Protein AF-A0A095YX38-F1 (afdb_monomer_lite)

Foldseek 3Di:
DDDQALVSLVVVCVVCVPDDDDDDQDPDPDPSSLVRQLRNVQSDDDPAAEFEEELQDDPVVLLCSQPVDRYPDHHQEYAYEPLLVHLCSCSNVVNVHHHQHYNRHGPDPVVVVVSVVSSVVVVVVVVVVD

Sequence (130 aa):
PRARSAEEFAQIREENPDAVVILSVVNSSVESHQRNAARIISSTEFAAVWVVVDARSDMGNVTRAVNDLPGEVEASMIALTHVWEAAKPGQVLECGIPVGLIDGAPASTALWSLVADDAYIRMVSTNKEQ

Radius of gyration: 17.77 Å; chains: 1; bounding box: 51×23×46 Å

Secondary structure (DSSP, 8-state):
----SHHHHHHHHHT-TTS---------S-HHHHHHHHHHHHT---S--EEEEETTS-HHHHHHHHH--SSS----EEEEESTTT-S-GGGGGGG-SPEEEETTEE--HHHHHHHHHHHHHHHHHHTT--

Structure (mmCIF, N/CA/C/O backbone):
data_AF-A0A095YX38-F1
#
_entry.id   AF-A0A095YX38-F1
#
loop_
_atom_site.group_PDB
_atom_site.id
_atom_site.type_symbol
_atom_site.label_atom_id
_atom_site.label_alt_id
_atom_site.label_comp_id
_atom_site.label_asym_id
_atom_site.label_entity_id
_atom_site.label_seq_id
_atom_site.pdbx_PDB_ins_code
_atom_site.Cartn_x
_atom_site.Cartn_y
_atom_site.Cartn_z
_atom_site.occupancy
_atom_site.B_iso_or_equiv
_atom_site.auth_seq_id
_atom_site.auth_comp_id
_atom_site.auth_asym_id
_atom_site.auth_atom_id
_atom_site.pdbx_PDB_model_num
ATOM 1 N N . PRO A 1 1 ? -11.406 11.803 11.777 1.00 81.44 1 PRO A N 1
ATOM 2 C CA . PRO A 1 1 ? -11.070 12.128 13.191 1.00 81.44 1 PRO A CA 1
ATOM 3 C C . PRO A 1 1 ? -9.714 11.500 13.548 1.00 81.44 1 PRO A C 1
ATOM 5 O O . PRO A 1 1 ? -9.318 10.554 12.875 1.00 81.44 1 PRO A O 1
ATOM 8 N N . ARG A 1 2 ? -8.992 12.008 14.558 1.00 85.00 2 ARG A N 1
ATOM 9 C CA . ARG A 1 2 ? -7.773 11.349 15.064 1.00 85.00 2 ARG A CA 1
ATOM 10 C C . ARG A 1 2 ? -8.166 10.380 16.178 1.00 85.00 2 ARG A C 1
ATOM 12 O O . ARG A 1 2 ? -8.726 10.843 17.163 1.00 85.00 2 ARG A O 1
ATOM 19 N N . ALA A 1 3 ? -7.821 9.102 16.038 1.00 86.44 3 ALA A N 1
ATOM 20 C CA . ALA A 1 3 ? -7.916 8.130 17.125 1.00 86.44 3 ALA A CA 1
ATOM 21 C C . ALA A 1 3 ? -6.662 8.207 18.011 1.00 86.44 3 ALA A C 1
ATOM 23 O O . ALA A 1 3 ? -5.533 8.223 17.509 1.00 86.44 3 ALA A O 1
ATOM 24 N N . ARG A 1 4 ? -6.851 8.306 19.327 1.00 87.00 4 ARG A N 1
ATOM 25 C CA . ARG A 1 4 ? -5.776 8.367 20.333 1.00 87.00 4 ARG A CA 1
ATOM 26 C C . ARG A 1 4 ? -5.650 7.081 21.143 1.00 87.00 4 ARG A C 1
ATOM 28 O O . ARG A 1 4 ? -4.610 6.884 21.771 1.00 87.00 4 ARG A O 1
ATOM 35 N N . SER A 1 5 ? -6.670 6.229 21.118 1.00 89.00 5 SER A N 1
ATOM 36 C CA . SER A 1 5 ? -6.686 4.925 21.775 1.00 89.00 5 SER A CA 1
ATOM 37 C C . SER A 1 5 ? -7.436 3.887 20.939 1.00 89.00 5 SER A C 1
ATOM 39 O O . SE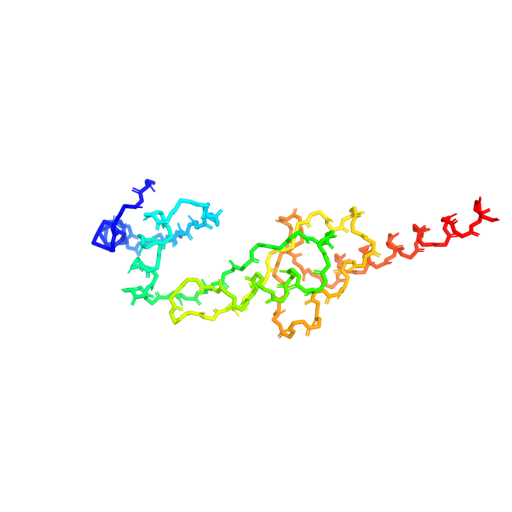R A 1 5 ? -8.064 4.219 19.929 1.00 89.00 5 SER A O 1
ATOM 41 N N . ALA A 1 6 ? -7.335 2.625 21.359 1.00 88.88 6 ALA A N 1
ATOM 42 C CA . ALA A 1 6 ? -8.056 1.511 20.757 1.00 88.88 6 ALA A CA 1
ATOM 43 C C . ALA A 1 6 ? -9.574 1.698 20.881 1.00 88.88 6 ALA A C 1
ATOM 45 O O . ALA A 1 6 ? -10.306 1.488 19.920 1.00 88.88 6 ALA A O 1
ATOM 46 N N . GLU A 1 7 ? -10.029 2.171 22.042 1.00 92.31 7 GLU A N 1
ATOM 47 C CA . GLU A 1 7 ? -11.437 2.430 22.336 1.00 92.31 7 GLU A CA 1
ATOM 48 C C . GLU A 1 7 ? -11.990 3.553 21.454 1.00 92.31 7 GLU A C 1
ATOM 50 O O . GLU A 1 7 ? -13.059 3.395 20.874 1.00 92.31 7 GLU A O 1
ATOM 55 N N . GLU A 1 8 ? -11.243 4.654 21.276 1.00 93.12 8 GLU A N 1
ATOM 56 C CA . GLU A 1 8 ? -11.652 5.724 20.355 1.00 93.12 8 GLU A CA 1
ATOM 57 C C . GLU A 1 8 ? -11.743 5.212 18.907 1.00 93.12 8 GLU A C 1
ATOM 59 O O . GLU A 1 8 ? -12.650 5.594 18.170 1.00 93.12 8 GLU A O 1
ATOM 64 N N . PHE A 1 9 ? -10.818 4.344 18.477 1.00 92.94 9 PHE A N 1
ATOM 65 C CA . PHE A 1 9 ? -10.871 3.764 17.135 1.00 92.94 9 PHE A CA 1
ATOM 66 C C . PHE A 1 9 ? -12.062 2.810 16.959 1.00 92.94 9 PHE A C 1
ATOM 68 O O . PHE A 1 9 ? -12.747 2.874 15.937 1.00 92.94 9 PHE A O 1
ATOM 75 N N . ALA A 1 10 ? -12.343 1.969 17.957 1.00 91.62 10 ALA A N 1
ATOM 76 C CA . ALA A 1 10 ? -13.505 1.086 17.967 1.00 91.62 10 ALA A CA 1
ATOM 77 C C . ALA A 1 10 ? -14.815 1.886 17.914 1.00 91.62 10 ALA A C 1
ATOM 79 O O . ALA A 1 10 ? -15.657 1.611 17.063 1.00 91.62 10 ALA A O 1
ATOM 80 N N . GLN A 1 11 ? -14.931 2.945 18.721 1.00 93.75 11 GLN A N 1
ATOM 81 C CA . GLN A 1 11 ? -16.088 3.837 18.711 1.00 93.75 11 GLN A CA 1
ATOM 82 C C . GLN A 1 11 ? -16.298 4.486 17.334 1.00 93.75 11 GLN A C 1
ATOM 84 O O . GLN A 1 11 ? -17.413 4.492 16.824 1.00 93.75 11 GLN A O 1
ATOM 89 N N . ILE A 1 12 ? -15.231 4.972 16.683 1.00 93.88 12 ILE A N 1
ATOM 90 C CA . ILE A 1 12 ? -15.328 5.534 15.323 1.00 93.88 12 ILE A CA 1
ATOM 91 C C . ILE A 1 12 ? -15.895 4.502 14.338 1.00 93.88 12 ILE A C 1
ATOM 93 O O . ILE A 1 12 ? -16.679 4.865 13.463 1.00 93.88 12 ILE A O 1
ATOM 97 N N . ARG A 1 13 ? -15.514 3.226 14.454 1.00 92.62 13 ARG A N 1
ATOM 98 C CA . ARG A 1 13 ? -16.055 2.161 13.596 1.00 92.62 13 ARG A CA 1
ATOM 99 C C . ARG A 1 13 ? -17.526 1.877 13.890 1.00 92.62 13 ARG A C 1
ATOM 101 O O . ARG A 1 13 ? -18.300 1.742 12.951 1.00 92.62 13 ARG A O 1
ATOM 108 N N . GLU A 1 14 ? -17.909 1.818 15.162 1.00 93.38 14 GLU A N 1
ATOM 109 C CA . GLU A 1 14 ? -19.300 1.592 15.583 1.00 93.38 14 GLU A CA 1
ATOM 110 C C . GLU A 1 14 ? -20.235 2.728 15.148 1.00 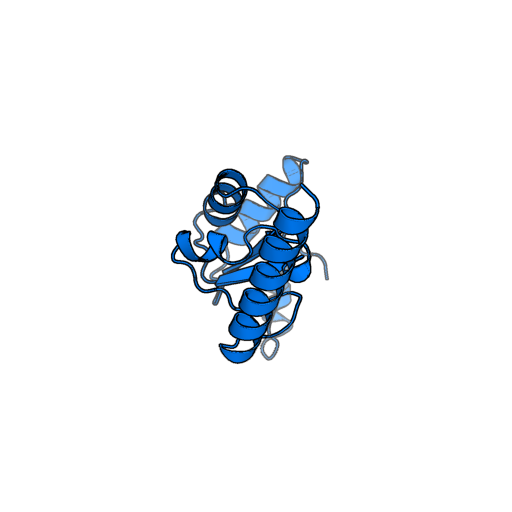93.38 14 GLU A C 1
ATOM 112 O O . GLU A 1 14 ? -21.355 2.475 14.711 1.00 93.38 14 GLU A O 1
ATOM 117 N N . GLU A 1 15 ? -19.765 3.976 15.203 1.00 95.38 15 GLU A N 1
ATOM 118 C CA . GLU A 1 15 ? -20.513 5.156 14.752 1.00 95.38 15 GLU A CA 1
ATOM 119 C C . GLU A 1 15 ? -20.669 5.225 13.223 1.00 95.38 15 GLU A C 1
ATOM 121 O O . GLU A 1 15 ? -21.489 5.995 12.724 1.00 95.38 15 GLU A O 1
ATOM 126 N N . ASN A 1 16 ? -19.894 4.438 12.467 1.00 93.50 16 ASN A N 1
ATOM 127 C CA . ASN A 1 16 ? -19.871 4.463 11.004 1.00 93.50 16 ASN A CA 1
ATOM 128 C C . ASN A 1 16 ? -19.985 3.041 10.409 1.00 93.50 16 ASN A C 1
ATOM 130 O O . ASN A 1 16 ? -19.072 2.606 9.701 1.00 93.50 16 ASN A O 1
ATOM 134 N N . PRO A 1 17 ? -21.093 2.313 10.654 1.00 92.75 17 PRO A N 1
ATOM 135 C CA . PRO A 1 17 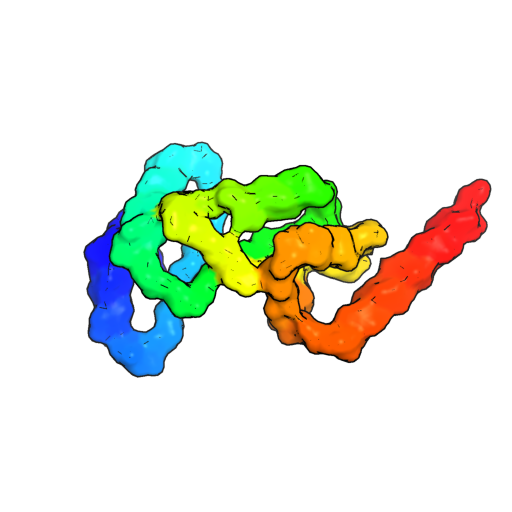? -21.206 0.891 10.310 1.00 92.75 17 PRO A CA 1
ATOM 136 C C . PRO A 1 17 ? -21.162 0.610 8.800 1.00 92.75 17 PRO A C 1
ATOM 138 O O . PRO A 1 17 ? -20.714 -0.458 8.392 1.00 92.75 17 PRO A O 1
ATOM 141 N N . ASP A 1 18 ? -21.577 1.574 7.973 1.00 94.69 18 ASP A N 1
ATOM 142 C CA . ASP A 1 18 ? -21.621 1.442 6.510 1.00 94.69 18 ASP A CA 1
ATOM 143 C C . ASP A 1 18 ? -20.390 2.048 5.804 1.00 94.69 18 ASP A C 1
ATOM 145 O O . ASP A 1 18 ? -20.341 2.110 4.573 1.00 94.69 18 ASP A O 1
ATOM 149 N N . ALA A 1 19 ? -19.392 2.534 6.555 1.00 92.50 19 ALA A N 1
ATOM 150 C CA . ALA A 1 19 ? -18.219 3.204 5.999 1.00 92.50 19 ALA A CA 1
ATOM 151 C C . ALA A 1 19 ? -16.950 2.346 6.080 1.00 92.50 19 ALA A C 1
ATOM 153 O O . ALA A 1 19 ? -16.700 1.631 7.050 1.00 92.50 19 ALA A O 1
ATOM 154 N N . VAL A 1 20 ? -16.069 2.505 5.089 1.00 90.19 20 VAL A N 1
ATOM 155 C CA . VAL A 1 20 ? -14.688 2.023 5.192 1.00 90.19 20 VAL A CA 1
ATOM 156 C C . VAL A 1 20 ? -13.905 2.982 6.084 1.00 90.19 20 VAL A C 1
ATOM 158 O O . VAL A 1 20 ? -13.670 4.136 5.721 1.00 90.19 20 VAL A O 1
ATOM 161 N N . VAL A 1 21 ? -13.477 2.499 7.248 1.00 91.75 21 VAL A N 1
ATOM 162 C CA . VAL A 1 21 ? -12.639 3.266 8.175 1.00 91.75 21 VAL A CA 1
ATOM 163 C C . VAL A 1 21 ? -11.170 2.951 7.912 1.00 91.75 21 VAL A C 1
ATOM 165 O O . VAL A 1 21 ? -10.733 1.811 8.048 1.00 91.75 21 VAL A O 1
ATOM 168 N N . ILE A 1 22 ? -10.400 3.979 7.556 1.00 91.75 22 ILE A N 1
ATOM 169 C CA . ILE A 1 22 ? -8.962 3.872 7.296 1.00 91.75 22 ILE A CA 1
ATOM 170 C C . ILE A 1 22 ? -8.197 4.403 8.510 1.00 91.75 22 ILE A C 1
ATOM 172 O O . ILE A 1 22 ? -8.380 5.554 8.912 1.00 91.75 22 ILE A O 1
ATOM 176 N N . LEU A 1 23 ? -7.312 3.576 9.070 1.00 92.12 23 LEU A N 1
ATOM 177 C CA . LEU A 1 23 ? -6.340 4.001 10.074 1.00 92.12 23 LEU A CA 1
ATOM 178 C C . LEU A 1 23 ? -5.002 4.303 9.395 1.00 92.12 23 LEU A C 1
ATOM 180 O O . LEU A 1 23 ? -4.248 3.395 9.056 1.00 92.12 23 LEU A O 1
ATOM 184 N N . SER A 1 24 ? -4.687 5.585 9.232 1.00 91.25 24 SER A N 1
ATOM 185 C CA . SER A 1 24 ? -3.374 6.008 8.742 1.00 91.25 24 SER A CA 1
ATOM 186 C C . SER A 1 24 ? -2.402 6.171 9.907 1.00 91.25 24 SER A C 1
ATOM 188 O O . SER A 1 24 ? -2.601 7.024 10.776 1.00 91.25 24 SER A O 1
ATOM 190 N N . VAL A 1 25 ? -1.324 5.387 9.904 1.00 88.44 25 VAL A N 1
ATOM 191 C CA . VAL A 1 25 ? -0.241 5.481 10.888 1.00 88.44 25 VAL A CA 1
ATOM 192 C C . VAL A 1 25 ? 1.013 5.995 10.198 1.00 88.44 25 VAL A C 1
ATOM 194 O O . VAL A 1 25 ? 1.460 5.442 9.200 1.00 88.44 25 VAL A O 1
ATOM 197 N N . VAL A 1 26 ? 1.583 7.069 10.738 1.00 84.00 26 VAL A N 1
ATOM 198 C CA . VAL A 1 26 ? 2.865 7.608 10.278 1.00 84.00 26 VAL A CA 1
ATOM 199 C C . VAL A 1 26 ? 3.946 7.118 11.225 1.00 84.00 26 VAL A C 1
ATOM 201 O O . VAL A 1 26 ? 3.795 7.244 12.443 1.00 84.00 26 VAL A O 1
ATOM 204 N N . ASN A 1 27 ? 5.040 6.595 10.671 1.00 79.38 27 ASN A N 1
ATOM 205 C CA . ASN A 1 27 ? 6.209 6.242 11.462 1.00 79.38 27 ASN A CA 1
ATOM 206 C C . ASN A 1 27 ? 6.741 7.500 12.166 1.00 79.38 27 ASN A C 1
ATOM 208 O O . ASN A 1 27 ? 7.278 8.413 11.538 1.00 79.38 27 ASN A O 1
ATOM 212 N N . SER A 1 28 ? 6.519 7.578 13.475 1.00 84.44 28 SER A N 1
ATOM 213 C CA . SER A 1 28 ? 6.897 8.720 14.295 1.00 84.44 28 SER A CA 1
ATOM 214 C C . SER A 1 28 ? 8.151 8.385 15.084 1.00 84.44 28 SER A C 1
ATOM 216 O O . SER A 1 28 ? 8.249 7.306 15.656 1.00 84.44 28 SER A O 1
ATOM 218 N N . SER A 1 29 ? 9.076 9.337 15.197 1.00 85.81 29 SER A N 1
ATOM 219 C CA . SER A 1 29 ? 10.236 9.233 16.092 1.00 85.81 29 SER A CA 1
ATOM 220 C C . SER A 1 29 ? 9.881 9.381 17.578 1.00 85.81 29 SER A C 1
ATOM 222 O O . SER A 1 29 ? 10.744 9.234 18.439 1.00 85.81 29 SER A O 1
ATOM 224 N N . VAL A 1 30 ? 8.622 9.695 17.900 1.00 89.25 30 VAL A N 1
ATOM 225 C CA . VAL A 1 30 ? 8.153 9.883 19.274 1.00 89.25 30 VAL A CA 1
ATOM 226 C C . VAL A 1 30 ? 7.659 8.551 19.832 1.00 89.25 30 VAL A C 1
ATOM 228 O O . VAL A 1 30 ? 6.654 8.005 19.378 1.00 89.25 30 VAL A O 1
ATOM 231 N N . GLU A 1 31 ? 8.320 8.064 20.879 1.00 88.25 31 GLU A N 1
ATOM 232 C CA . GLU A 1 31 ? 8.042 6.759 21.493 1.00 88.25 31 GLU A CA 1
ATOM 233 C C . GLU A 1 31 ? 6.576 6.604 21.948 1.00 88.25 31 GLU A C 1
ATOM 235 O O . GLU A 1 31 ? 5.959 5.554 21.772 1.00 88.25 31 GLU A O 1
ATOM 240 N N . SER A 1 32 ? 5.961 7.664 22.487 1.00 87.38 32 SER A N 1
ATOM 241 C CA . SER A 1 32 ? 4.550 7.621 22.894 1.00 87.38 32 SER A CA 1
ATOM 242 C C . SER A 1 32 ? 3.595 7.444 21.708 1.00 87.38 32 SER A C 1
ATOM 244 O O . SER A 1 32 ? 2.573 6.776 21.853 1.00 87.38 32 SER A O 1
ATOM 246 N N . HIS A 1 33 ? 3.930 7.979 20.528 1.00 87.75 33 HIS A N 1
ATOM 247 C CA . HIS A 1 33 ? 3.153 7.753 19.310 1.00 87.75 33 HIS A CA 1
ATOM 248 C C . HIS A 1 33 ? 3.280 6.304 18.839 1.00 87.75 33 HIS A C 1
ATOM 250 O O . HIS A 1 33 ? 2.268 5.696 18.503 1.00 87.75 33 HIS A O 1
ATOM 256 N N . GLN A 1 34 ? 4.491 5.740 18.880 1.00 87.50 34 GLN A N 1
ATOM 257 C CA . GLN A 1 34 ? 4.740 4.342 18.519 1.00 87.50 34 GLN A CA 1
ATOM 258 C C . GLN A 1 34 ? 3.971 3.383 19.436 1.00 87.50 34 GLN A C 1
ATOM 260 O O . GLN A 1 34 ? 3.260 2.505 18.952 1.00 87.50 34 GLN A O 1
ATOM 265 N N . ARG A 1 35 ? 4.024 3.599 20.760 1.00 88.06 35 ARG A N 1
ATOM 266 C CA . ARG A 1 35 ? 3.268 2.786 21.729 1.00 88.06 35 ARG A CA 1
ATOM 267 C C . ARG A 1 35 ? 1.758 2.880 21.521 1.00 88.06 35 ARG A C 1
ATOM 269 O O . ARG A 1 35 ? 1.071 1.868 21.627 1.00 88.06 35 ARG A O 1
ATOM 276 N N . ASN A 1 36 ? 1.233 4.072 21.236 1.00 87.69 36 ASN A N 1
ATOM 277 C CA . ASN A 1 36 ? -0.198 4.240 20.980 1.00 87.69 36 ASN A CA 1
ATOM 278 C C . ASN A 1 36 ? -0.620 3.559 19.674 1.00 87.69 36 ASN A C 1
ATOM 280 O O . ASN A 1 36 ? -1.633 2.867 19.666 1.00 87.69 36 ASN A O 1
ATOM 284 N N . ALA A 1 37 ? 0.167 3.702 18.604 1.00 89.19 37 ALA A N 1
ATOM 285 C CA . ALA A 1 37 ? -0.092 3.020 17.340 1.00 89.19 37 ALA A CA 1
ATOM 286 C C . ALA A 1 37 ? -0.106 1.496 17.518 1.00 89.19 37 ALA A C 1
ATOM 288 O O . ALA A 1 37 ? -1.074 0.857 17.121 1.00 89.19 37 ALA A O 1
ATOM 289 N N . ALA A 1 38 ? 0.901 0.934 18.197 1.00 89.62 38 ALA A N 1
ATOM 290 C CA . ALA A 1 38 ? 0.968 -0.498 18.478 1.00 89.62 38 ALA A CA 1
ATOM 291 C C . ALA A 1 38 ? -0.255 -0.994 19.268 1.00 89.62 38 ALA A C 1
ATOM 293 O O . ALA A 1 38 ? -0.834 -2.011 18.917 1.00 89.62 38 ALA A O 1
ATOM 294 N N . ARG A 1 39 ? -0.716 -0.251 20.286 1.00 89.94 39 ARG A N 1
ATOM 295 C CA . ARG A 1 39 ? -1.920 -0.618 21.060 1.00 89.94 39 ARG A CA 1
ATOM 296 C C . ARG A 1 39 ? -3.197 -0.626 20.220 1.00 89.94 39 ARG A C 1
ATOM 298 O O . ARG A 1 39 ? -4.010 -1.535 20.367 1.00 89.94 39 ARG A O 1
ATOM 305 N N . ILE A 1 40 ? -3.387 0.381 19.366 1.00 91.25 40 ILE A N 1
ATOM 306 C CA . ILE A 1 40 ? -4.553 0.447 18.471 1.00 91.25 40 ILE A CA 1
ATOM 307 C C . ILE A 1 40 ? -4.506 -0.715 17.477 1.00 91.25 40 ILE A C 1
ATOM 309 O O . ILE A 1 40 ? -5.511 -1.383 17.256 1.00 91.25 40 ILE A O 1
ATOM 313 N N . ILE A 1 41 ? -3.330 -0.983 16.912 1.00 92.38 41 ILE A N 1
ATOM 314 C CA . ILE A 1 41 ? -3.158 -2.034 15.913 1.00 92.38 41 ILE A CA 1
ATOM 315 C C . ILE A 1 41 ? -3.371 -3.422 16.521 1.00 92.38 41 ILE A C 1
ATOM 317 O O . ILE A 1 41 ? -4.174 -4.186 16.004 1.00 92.38 41 ILE A O 1
ATOM 321 N N . SER A 1 42 ? -2.753 -3.726 17.664 1.00 90.19 42 SER A N 1
ATOM 322 C CA . SER A 1 42 ? -2.890 -5.026 18.339 1.00 90.19 42 SER A CA 1
ATOM 323 C C . SER A 1 42 ? -4.300 -5.334 18.860 1.00 90.19 42 SER A C 1
ATOM 325 O O . SER A 1 42 ? -4.564 -6.464 19.251 1.00 90.19 42 SER A O 1
ATOM 327 N N . SER A 1 43 ? -5.197 -4.349 18.914 1.00 89.62 43 SER A N 1
ATOM 328 C CA . SER A 1 43 ? -6.589 -4.521 19.365 1.00 89.62 43 SER A CA 1
ATOM 329 C C . SER A 1 43 ? -7.598 -4.535 18.218 1.00 89.62 43 SER A C 1
ATOM 331 O O . SER A 1 43 ? -8.802 -4.616 18.457 1.00 89.62 43 SER A O 1
ATOM 333 N N . THR A 1 44 ? -7.121 -4.453 16.976 1.00 88.94 44 THR A N 1
ATOM 334 C CA . THR A 1 44 ? -7.966 -4.306 15.797 1.00 88.94 44 THR A CA 1
ATOM 335 C C . THR A 1 44 ? -7.668 -5.402 14.786 1.00 88.94 44 THR A C 1
ATOM 337 O O . THR A 1 44 ? -6.533 -5.582 14.358 1.00 88.94 44 THR A O 1
ATOM 340 N N . GLU A 1 45 ? -8.716 -6.077 14.325 1.00 88.62 45 GLU A N 1
ATOM 341 C CA . GLU A 1 45 ? -8.643 -6.908 13.128 1.00 88.62 45 GLU A CA 1
ATOM 342 C C . GLU A 1 45 ? -8.779 -6.026 11.877 1.00 88.62 45 GLU A C 1
ATOM 344 O O . GLU A 1 45 ? -9.800 -5.358 11.677 1.00 88.62 45 GLU A O 1
ATOM 349 N N . PHE A 1 46 ? -7.738 -5.997 11.044 1.00 91.31 46 PHE A N 1
ATOM 350 C CA . PHE A 1 46 ? -7.731 -5.242 9.792 1.00 91.31 46 PHE A CA 1
ATOM 351 C C . PHE A 1 46 ? -8.027 -6.159 8.611 1.00 91.31 46 PHE A C 1
ATOM 353 O O . PHE A 1 46 ? -7.382 -7.188 8.439 1.00 91.31 46 PHE A O 1
ATOM 360 N N . ALA A 1 47 ? -8.939 -5.731 7.737 1.00 92.19 47 ALA A N 1
ATOM 361 C CA . ALA A 1 47 ? -9.202 -6.437 6.483 1.00 92.19 47 ALA A CA 1
ATOM 362 C C . ALA A 1 47 ? -8.008 -6.382 5.511 1.00 92.19 47 ALA A C 1
ATOM 364 O O . ALA A 1 47 ? -7.824 -7.284 4.699 1.00 92.19 47 ALA A O 1
ATOM 365 N N . ALA A 1 48 ? -7.215 -5.308 5.574 1.00 93.69 48 ALA A N 1
ATOM 366 C CA . ALA A 1 48 ? -5.990 -5.144 4.803 1.00 93.69 48 ALA A CA 1
ATOM 367 C C . ALA A 1 48 ? -5.046 -4.164 5.509 1.00 93.69 48 ALA A C 1
ATOM 369 O O . ALA A 1 48 ? -5.478 -3.129 6.021 1.00 93.69 48 ALA A O 1
ATOM 370 N N . VAL A 1 49 ? -3.751 -4.465 5.468 1.00 95.44 49 VAL A N 1
ATOM 371 C CA . VAL A 1 49 ? -2.667 -3.591 5.925 1.00 95.44 49 VAL A CA 1
ATOM 372 C C . VAL A 1 49 ? -1.832 -3.200 4.716 1.00 95.44 49 VAL A C 1
ATOM 374 O O . VAL A 1 49 ? -1.277 -4.060 4.026 1.00 95.44 49 VAL A O 1
ATOM 377 N N . TRP A 1 50 ? -1.776 -1.898 4.450 1.00 96.44 50 TRP A N 1
ATOM 378 C CA . TRP A 1 50 ? -1.022 -1.325 3.342 1.00 96.44 50 TRP A CA 1
ATOM 379 C C . TRP A 1 50 ? 0.214 -0.613 3.866 1.00 96.44 50 TRP A C 1
ATOM 381 O O . TRP A 1 50 ? 0.104 0.290 4.696 1.00 96.44 50 TRP A O 1
ATOM 391 N N . VAL A 1 51 ? 1.379 -0.977 3.343 1.00 96.12 51 VAL A N 1
ATOM 392 C CA . VAL A 1 51 ? 2.636 -0.301 3.666 1.00 96.12 51 VAL A CA 1
ATOM 393 C C . VAL A 1 51 ? 2.967 0.683 2.559 1.00 96.12 51 VAL A C 1
ATOM 395 O O . VAL A 1 51 ? 3.011 0.320 1.385 1.00 96.12 51 VAL A O 1
ATOM 398 N N . VAL A 1 52 ? 3.198 1.940 2.932 1.00 95.81 52 VAL A N 1
ATOM 399 C CA . VAL A 1 52 ? 3.621 2.978 1.990 1.00 95.81 52 VAL A CA 1
ATOM 400 C C . VAL A 1 52 ? 5.142 2.972 1.903 1.00 95.81 52 VAL A C 1
ATOM 402 O O . VAL A 1 52 ? 5.821 3.168 2.910 1.00 95.81 52 VAL A O 1
ATOM 405 N N . VAL A 1 53 ? 5.673 2.754 0.702 1.00 96.12 53 VAL A N 1
ATOM 406 C CA . VAL A 1 53 ? 7.112 2.642 0.445 1.00 96.12 53 VAL A CA 1
ATOM 407 C C . VAL A 1 53 ? 7.538 3.695 -0.575 1.00 96.12 53 VAL A C 1
ATOM 409 O O . VAL A 1 53 ? 6.861 3.921 -1.576 1.00 96.12 53 VAL A O 1
ATOM 412 N N . ASP A 1 54 ? 8.674 4.348 -0.337 1.00 96.38 54 ASP A N 1
ATOM 413 C CA . ASP A 1 54 ? 9.332 5.204 -1.328 1.00 96.38 54 ASP A CA 1
ATOM 414 C C . ASP A 1 54 ? 10.226 4.339 -2.226 1.00 96.38 54 ASP A C 1
ATOM 416 O O . ASP A 1 54 ? 11.180 3.726 -1.740 1.00 96.38 54 ASP A O 1
ATOM 420 N N . ALA A 1 55 ? 9.931 4.290 -3.526 1.00 97.19 55 ALA A N 1
ATOM 421 C CA . ALA A 1 55 ? 10.643 3.482 -4.514 1.00 97.19 55 ALA A CA 1
ATOM 422 C C . ALA A 1 55 ? 12.118 3.868 -4.689 1.00 97.19 55 ALA A C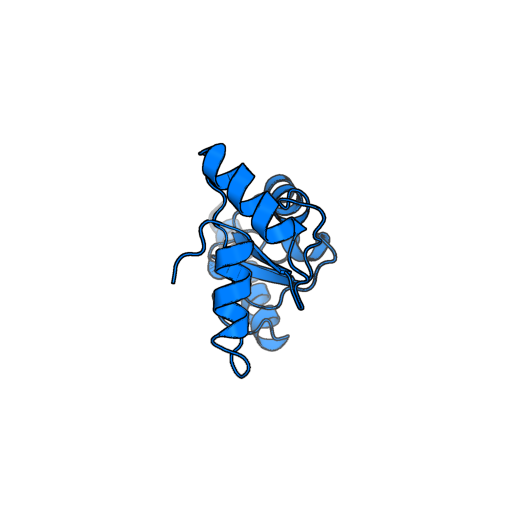 1
ATOM 424 O O . ALA A 1 55 ? 12.902 3.073 -5.213 1.00 97.19 55 ALA A O 1
ATOM 425 N N . ARG A 1 56 ? 12.513 5.071 -4.254 1.00 96.56 56 ARG A N 1
ATOM 426 C CA . ARG A 1 56 ? 13.908 5.532 -4.265 1.00 96.56 56 ARG A CA 1
ATOM 427 C C . ARG A 1 56 ? 14.741 4.905 -3.146 1.00 96.56 56 ARG A C 1
ATOM 429 O O . ARG A 1 56 ? 15.966 5.006 -3.184 1.00 96.56 56 ARG A O 1
ATOM 436 N N . SER A 1 57 ? 14.095 4.289 -2.156 1.00 95.88 57 SER A N 1
ATOM 437 C CA . SER A 1 57 ? 14.766 3.631 -1.031 1.00 95.88 57 SER A CA 1
ATOM 438 C C . SER A 1 57 ? 15.588 2.430 -1.500 1.00 95.88 57 SER A C 1
ATOM 440 O O . SER A 1 57 ? 15.236 1.762 -2.471 1.00 95.88 57 SER A O 1
ATOM 442 N N . ASP A 1 58 ? 16.669 2.116 -0.789 1.00 94.94 58 ASP A N 1
ATOM 443 C CA . ASP A 1 58 ? 17.360 0.840 -0.969 1.00 94.94 58 ASP A CA 1
ATOM 444 C C . ASP A 1 58 ? 16.529 -0.337 -0.433 1.00 94.94 58 ASP A C 1
ATOM 446 O O . ASP A 1 58 ? 15.657 -0.180 0.428 1.00 94.94 58 ASP A O 1
ATOM 450 N N . MET A 1 59 ? 16.845 -1.540 -0.913 1.00 94.38 59 MET A N 1
ATOM 451 C CA . MET A 1 59 ? 16.118 -2.757 -0.559 1.00 94.38 59 MET A CA 1
ATOM 452 C C . MET A 1 59 ? 16.134 -3.081 0.944 1.00 94.38 59 MET A C 1
ATOM 454 O O . MET A 1 59 ? 15.189 -3.686 1.452 1.00 94.38 59 MET A O 1
ATOM 458 N N . GLY A 1 60 ? 17.167 -2.667 1.685 1.00 94.75 60 GLY A N 1
ATOM 459 C CA . GLY A 1 60 ? 17.227 -2.866 3.133 1.00 94.75 60 GLY A CA 1
ATOM 460 C C . GLY A 1 60 ? 16.180 -2.022 3.861 1.00 94.75 60 GLY A C 1
ATOM 461 O O . GLY A 1 60 ? 15.470 -2.526 4.731 1.00 94.75 60 GLY A O 1
ATOM 462 N N . ASN A 1 61 ? 16.029 -0.760 3.459 1.00 93.69 61 ASN A N 1
ATOM 463 C CA . ASN A 1 61 ? 14.996 0.135 3.977 1.00 93.69 61 ASN A CA 1
ATOM 464 C C . ASN A 1 61 ? 13.584 -0.307 3.572 1.00 93.69 61 ASN A C 1
ATOM 466 O O . ASN A 1 61 ? 12.678 -0.267 4.404 1.00 93.69 61 ASN A O 1
ATOM 470 N N . VAL A 1 62 ? 13.404 -0.791 2.339 1.00 94.62 62 VAL A N 1
ATOM 471 C CA . VAL A 1 62 ? 12.136 -1.389 1.885 1.00 94.62 62 VAL A CA 1
ATOM 472 C C . VAL A 1 62 ? 11.773 -2.603 2.744 1.00 94.62 62 VAL A C 1
ATOM 474 O O . VAL A 1 62 ? 10.678 -2.659 3.298 1.00 94.62 62 VAL A O 1
ATOM 477 N N . THR A 1 63 ? 12.711 -3.538 2.918 1.00 94.00 63 THR A N 1
ATOM 478 C CA . THR A 1 63 ? 12.521 -4.753 3.727 1.00 94.00 63 THR A CA 1
ATOM 479 C C . THR A 1 63 ? 12.169 -4.412 5.172 1.00 94.00 63 THR A C 1
ATOM 481 O O . THR A 1 63 ? 11.287 -5.031 5.760 1.00 94.00 63 THR A O 1
ATOM 484 N N . ARG A 1 64 ? 12.823 -3.397 5.745 1.00 92.38 64 ARG A N 1
ATOM 485 C CA . ARG A 1 64 ? 12.493 -2.906 7.084 1.00 92.38 64 ARG A CA 1
ATOM 486 C C . ARG A 1 64 ? 11.075 -2.350 7.144 1.00 92.38 64 ARG A C 1
ATOM 488 O O . ARG A 1 64 ? 10.332 -2.693 8.049 1.00 92.38 64 ARG A O 1
ATOM 495 N N . ALA A 1 65 ? 10.688 -1.515 6.184 1.00 91.75 65 ALA A N 1
ATOM 496 C CA . ALA A 1 65 ? 9.369 -0.890 6.177 1.00 91.75 65 ALA A CA 1
ATOM 497 C C . ALA A 1 65 ? 8.224 -1.915 6.125 1.00 91.75 65 ALA A C 1
ATOM 499 O O . ALA A 1 65 ? 7.182 -1.679 6.731 1.00 91.75 65 ALA A O 1
ATOM 500 N N . VAL A 1 66 ? 8.412 -3.038 5.423 1.00 93.25 66 VAL A N 1
ATOM 501 C CA . VAL A 1 66 ? 7.379 -4.081 5.298 1.00 93.25 66 VAL A CA 1
ATOM 502 C C . VAL A 1 66 ? 7.354 -5.079 6.459 1.00 93.25 66 VAL A C 1
ATOM 504 O O . VAL A 1 66 ? 6.299 -5.652 6.711 1.00 93.25 66 VAL A O 1
ATOM 507 N N . ASN A 1 67 ? 8.477 -5.276 7.160 1.00 91.31 67 ASN A N 1
ATOM 508 C CA . ASN A 1 67 ? 8.594 -6.266 8.238 1.00 91.31 67 ASN A CA 1
ATOM 509 C C . ASN A 1 67 ? 8.515 -5.658 9.647 1.00 91.31 67 ASN A C 1
ATOM 511 O O . ASN A 1 67 ? 8.017 -6.309 10.560 1.00 91.31 67 ASN A O 1
ATOM 515 N N . ASP A 1 68 ? 8.962 -4.416 9.839 1.00 89.50 68 ASP A N 1
ATOM 516 C CA . ASP A 1 68 ? 8.991 -3.755 11.152 1.00 89.50 68 ASP A CA 1
ATOM 517 C C . ASP A 1 68 ? 7.670 -3.014 11.420 1.00 89.50 68 ASP A C 1
ATOM 519 O O . ASP A 1 68 ? 7.643 -1.829 11.776 1.00 89.50 68 ASP A O 1
ATOM 523 N N . LEU A 1 69 ? 6.547 -3.703 11.210 1.00 89.19 69 LEU A N 1
ATOM 524 C CA . LEU A 1 69 ? 5.230 -3.146 11.485 1.00 89.19 69 LEU A CA 1
ATOM 525 C C . LEU A 1 69 ? 4.940 -3.145 12.994 1.00 89.19 69 LEU A C 1
ATOM 527 O O . LEU A 1 69 ? 5.316 -4.071 13.711 1.00 89.19 69 LEU A O 1
ATOM 531 N N . PRO A 1 70 ? 4.275 -2.102 13.516 1.00 86.25 70 PRO A N 1
ATOM 532 C CA . PRO A 1 70 ? 3.897 -2.060 14.922 1.00 86.25 70 PRO A CA 1
ATOM 533 C C . PRO A 1 70 ? 2.813 -3.100 15.240 1.00 86.25 70 PRO A C 1
ATOM 535 O O . PRO A 1 70 ? 1.759 -3.097 14.614 1.00 86.25 70 PRO A O 1
ATOM 538 N N . GLY A 1 71 ? 3.030 -3.909 16.280 1.00 81.62 71 GLY A N 1
ATOM 539 C CA . GLY A 1 71 ? 2.091 -4.956 16.701 1.00 81.62 71 GLY A CA 1
ATOM 540 C C . GLY A 1 71 ? 2.318 -6.288 15.979 1.00 81.62 71 GLY A C 1
ATOM 541 O O . GLY A 1 71 ? 3.353 -6.493 15.358 1.00 81.62 71 GLY A O 1
ATOM 542 N N . GLU A 1 72 ? 1.357 -7.205 16.084 1.00 84.88 72 GLU A N 1
ATOM 543 C CA . GLU A 1 72 ? 1.387 -8.518 15.417 1.00 84.88 72 GLU A CA 1
ATOM 544 C C . GLU A 1 72 ? 0.556 -8.466 14.125 1.00 84.88 72 GLU A C 1
ATOM 546 O O . GLU A 1 72 ? -0.455 -9.150 13.991 1.00 84.88 72 GLU A O 1
ATOM 551 N N . VAL A 1 73 ? 0.933 -7.581 13.196 1.00 90.69 73 VAL A N 1
ATOM 552 C CA . VAL A 1 73 ? 0.278 -7.465 11.882 1.00 90.69 73 VAL A CA 1
ATOM 553 C C . VAL A 1 73 ? 1.267 -7.670 10.750 1.00 90.69 73 VAL A C 1
ATOM 555 O O . VAL A 1 73 ? 2.434 -7.298 10.848 1.00 90.69 73 VAL A O 1
ATOM 558 N N . GLU A 1 74 ? 0.765 -8.210 9.646 1.00 93.19 74 GLU A N 1
ATOM 559 C CA . GLU A 1 74 ? 1.537 -8.448 8.432 1.00 93.19 74 GLU A CA 1
ATOM 560 C C . GLU A 1 74 ? 1.062 -7.529 7.306 1.00 93.19 74 GLU A C 1
ATOM 562 O O . GLU A 1 74 ? -0.129 -7.231 7.168 1.00 93.19 74 GLU A O 1
ATOM 567 N N . ALA A 1 75 ? 2.002 -7.076 6.478 1.00 95.38 75 ALA A N 1
ATOM 568 C CA . ALA A 1 75 ? 1.697 -6.300 5.288 1.00 95.38 75 ALA A CA 1
ATOM 569 C C . ALA A 1 75 ? 0.952 -7.167 4.265 1.00 95.38 75 ALA A C 1
ATOM 571 O O . ALA A 1 75 ? 1.496 -8.131 3.732 1.00 95.38 75 ALA A O 1
ATOM 572 N N . SER A 1 76 ? -0.275 -6.780 3.925 1.00 96.44 76 SER A N 1
ATOM 573 C CA . SER A 1 76 ? -1.039 -7.443 2.860 1.00 96.44 76 SER A CA 1
ATOM 574 C C . SER A 1 76 ? -0.739 -6.874 1.472 1.00 96.44 76 SER A C 1
ATOM 576 O O . SER A 1 76 ? -0.950 -7.551 0.469 1.00 96.44 76 SER A O 1
ATOM 578 N N . MET A 1 77 ? -0.290 -5.615 1.403 1.00 97.38 77 MET A N 1
ATOM 579 C CA . MET A 1 77 ? -0.113 -4.893 0.147 1.00 97.38 77 MET A CA 1
ATOM 580 C C . MET A 1 77 ? 0.841 -3.705 0.307 1.00 97.38 77 MET A C 1
ATOM 582 O O . MET A 1 77 ? 0.973 -3.137 1.392 1.00 97.38 77 MET A O 1
ATOM 586 N N . ILE A 1 78 ? 1.482 -3.302 -0.788 1.00 97.81 78 ILE A N 1
ATOM 587 C CA . ILE A 1 78 ? 2.368 -2.138 -0.851 1.00 97.81 78 ILE A CA 1
ATOM 588 C C . ILE A 1 78 ? 1.725 -1.033 -1.695 1.00 97.81 78 ILE A C 1
ATOM 590 O O . ILE A 1 78 ? 1.222 -1.275 -2.796 1.00 97.81 78 ILE A O 1
ATOM 594 N N . ALA A 1 79 ? 1.770 0.196 -1.186 1.00 97.75 79 ALA A N 1
ATOM 595 C CA . ALA A 1 79 ? 1.557 1.413 -1.958 1.00 97.75 79 ALA A CA 1
ATOM 596 C C . ALA A 1 79 ? 2.916 2.066 -2.220 1.00 97.75 79 ALA A C 1
ATOM 598 O O . ALA A 1 79 ? 3.584 2.530 -1.297 1.00 97.75 79 ALA A O 1
ATOM 599 N N . LEU A 1 80 ? 3.333 2.085 -3.479 1.00 97.56 80 LEU A N 1
ATOM 600 C CA . LEU A 1 80 ? 4.629 2.603 -3.881 1.00 97.56 80 LEU A CA 1
ATOM 601 C C . LEU A 1 80 ? 4.521 4.085 -4.264 1.00 97.56 80 LEU A C 1
ATOM 603 O O . LEU A 1 80 ? 3.578 4.488 -4.944 1.00 97.56 80 LEU A O 1
ATOM 607 N N . THR A 1 81 ? 5.488 4.887 -3.828 1.00 98.00 81 THR A N 1
ATOM 608 C CA . THR A 1 81 ? 5.587 6.325 -4.118 1.00 98.00 81 THR A CA 1
ATOM 609 C C . THR A 1 81 ? 6.924 6.659 -4.768 1.00 98.00 81 THR A C 1
ATOM 611 O O . THR A 1 81 ? 7.902 5.943 -4.558 1.00 98.00 81 THR A O 1
ATOM 614 N N . HIS A 1 82 ? 6.978 7.763 -5.507 1.00 97.81 82 HIS A N 1
ATOM 615 C CA . HIS A 1 82 ? 8.151 8.261 -6.225 1.00 97.81 82 HIS A CA 1
ATOM 616 C C . HIS A 1 82 ? 8.722 7.250 -7.234 1.00 97.81 82 HIS A C 1
ATOM 618 O O . HIS A 1 82 ? 9.936 7.025 -7.316 1.00 97.81 82 HIS A O 1
ATOM 624 N N . VAL A 1 83 ? 7.838 6.561 -7.960 1.00 97.88 83 VAL A N 1
ATOM 625 C CA . VAL A 1 83 ? 8.215 5.437 -8.831 1.00 97.88 83 VAL A CA 1
ATOM 626 C C . VAL A 1 83 ? 8.952 5.926 -10.072 1.00 97.88 83 VAL A C 1
ATOM 628 O O . VAL A 1 83 ? 9.939 5.316 -10.491 1.00 97.88 83 VAL A O 1
ATOM 631 N N . TRP A 1 84 ? 8.520 7.060 -10.617 1.00 96.56 84 TRP A N 1
ATOM 632 C CA . TRP A 1 84 ? 9.124 7.694 -11.790 1.00 96.56 84 TRP A CA 1
ATOM 633 C C . TRP A 1 84 ? 10.516 8.272 -11.501 1.00 96.56 84 TRP A C 1
ATOM 635 O O . TRP A 1 84 ? 11.352 8.365 -12.396 1.00 96.56 84 TRP A O 1
ATOM 645 N N . GLU A 1 85 ? 10.816 8.606 -10.245 1.00 95.69 85 GLU A N 1
ATOM 646 C CA . GLU A 1 85 ? 12.138 9.075 -9.823 1.00 95.69 85 GLU A CA 1
ATOM 647 C C . GLU A 1 85 ? 13.082 7.932 -9.418 1.00 95.69 85 GLU A C 1
ATOM 649 O O . GLU A 1 85 ? 14.296 8.126 -9.330 1.00 95.69 85 GLU A O 1
ATOM 654 N N . ALA A 1 86 ? 12.559 6.732 -9.161 1.00 95.38 86 ALA A N 1
ATOM 655 C CA . ALA A 1 86 ? 13.348 5.613 -8.665 1.00 95.38 86 ALA A CA 1
ATOM 656 C C . ALA A 1 86 ? 14.299 5.047 -9.725 1.00 95.38 86 ALA A C 1
ATOM 658 O O . ALA A 1 86 ? 13.931 4.875 -10.887 1.00 95.38 86 ALA A O 1
ATOM 659 N N . ALA A 1 87 ? 15.520 4.689 -9.316 1.00 91.62 87 ALA A N 1
ATOM 660 C CA . ALA A 1 87 ? 16.490 4.025 -10.192 1.00 91.62 87 ALA A CA 1
ATOM 661 C C . ALA A 1 87 ? 16.118 2.559 -10.484 1.00 91.62 87 ALA A C 1
ATOM 663 O O . ALA A 1 87 ? 16.407 2.044 -11.560 1.00 91.62 87 ALA A O 1
ATOM 664 N N . LYS A 1 88 ? 15.492 1.877 -9.515 1.00 92.88 88 LYS A N 1
ATOM 665 C CA . LYS A 1 88 ? 15.084 0.466 -9.605 1.00 92.88 88 LYS A CA 1
ATOM 666 C C . LYS A 1 88 ? 13.663 0.282 -9.056 1.00 92.88 88 LYS A C 1
ATOM 668 O O . LYS A 1 88 ? 13.497 -0.354 -8.018 1.00 92.88 88 LYS A O 1
ATOM 673 N N . PRO A 1 89 ? 12.628 0.821 -9.723 1.00 94.00 89 PRO A N 1
ATOM 674 C CA . PRO A 1 89 ? 11.256 0.779 -9.209 1.00 94.00 89 PRO A CA 1
ATOM 675 C C . PRO A 1 89 ? 10.738 -0.651 -8.974 1.00 94.00 89 PRO A C 1
ATOM 677 O O . PRO A 1 89 ? 9.945 -0.879 -8.067 1.00 94.00 89 PRO A O 1
ATOM 680 N N . GLY A 1 90 ? 11.229 -1.632 -9.741 1.00 93.88 90 GLY A N 1
ATOM 681 C CA . GLY A 1 90 ? 10.845 -3.040 -9.609 1.00 93.88 90 GLY A CA 1
ATOM 682 C C . GLY A 1 90 ? 11.454 -3.794 -8.420 1.00 93.88 90 GLY A C 1
ATOM 683 O O . GLY A 1 90 ? 10.995 -4.896 -8.142 1.00 93.88 90 GLY A O 1
ATOM 684 N N . GLN A 1 91 ? 12.441 -3.239 -7.699 1.00 94.44 91 GLN A N 1
ATOM 685 C CA . GLN A 1 91 ? 13.114 -3.959 -6.597 1.00 94.44 91 GLN A CA 1
ATOM 686 C C . GLN A 1 91 ? 12.140 -4.366 -5.478 1.00 94.44 91 GLN A C 1
ATOM 688 O O . GLN A 1 91 ? 12.299 -5.405 -4.852 1.00 94.44 91 GLN A O 1
ATOM 693 N N . VAL A 1 92 ? 11.079 -3.579 -5.267 1.00 95.19 92 VAL A N 1
ATOM 694 C CA . VAL A 1 92 ? 10.069 -3.837 -4.231 1.00 95.19 92 VAL A CA 1
ATOM 695 C C . VAL A 1 92 ? 9.329 -5.165 -4.437 1.00 95.19 92 VAL A C 1
ATOM 697 O O . VAL A 1 92 ? 8.822 -5.744 -3.481 1.00 95.19 92 VAL A O 1
ATOM 700 N N . LEU A 1 93 ? 9.292 -5.678 -5.673 1.00 94.50 93 LEU A N 1
ATOM 701 C CA . LEU A 1 93 ? 8.657 -6.957 -5.996 1.00 94.50 93 LEU A CA 1
ATOM 702 C C . LEU A 1 93 ? 9.383 -8.144 -5.338 1.00 94.50 93 LEU A C 1
ATOM 704 O O . LEU A 1 93 ? 8.773 -9.191 -5.132 1.00 94.50 93 LEU A O 1
ATOM 708 N N . GLU A 1 94 ? 10.651 -7.975 -4.949 1.00 94.62 94 GLU A N 1
ATOM 709 C CA . GLU A 1 94 ? 11.430 -8.985 -4.220 1.00 94.62 94 GLU A CA 1
ATOM 710 C C . GLU A 1 94 ? 10.893 -9.238 -2.799 1.00 94.62 94 GLU A C 1
ATOM 712 O O . GLU A 1 94 ? 11.174 -10.286 -2.222 1.00 94.62 94 GLU A O 1
ATOM 717 N N . CYS A 1 95 ? 10.066 -8.338 -2.246 1.00 93.69 95 CYS A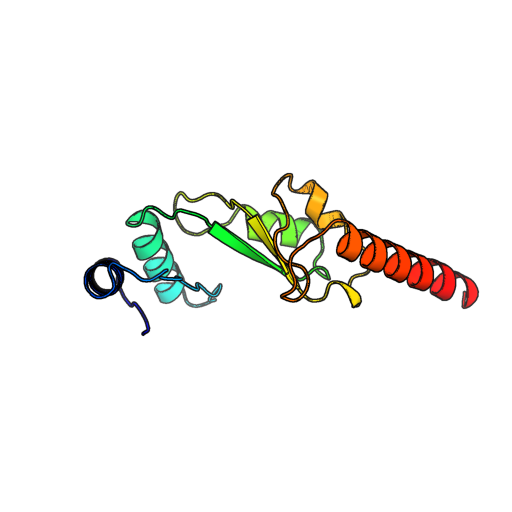 N 1
ATOM 718 C CA . CYS A 1 95 ? 9.396 -8.551 -0.959 1.00 93.69 95 CYS A CA 1
ATOM 719 C C . CYS A 1 95 ? 8.345 -9.670 -0.987 1.00 93.69 95 CYS A C 1
ATOM 721 O O . CYS A 1 95 ? 7.899 -10.095 0.074 1.00 93.69 95 CYS A O 1
ATOM 723 N N . GLY A 1 96 ? 7.876 -10.097 -2.165 1.00 94.50 96 GLY A N 1
ATOM 724 C CA . GLY A 1 96 ? 6.798 -11.087 -2.291 1.00 94.50 96 GLY A CA 1
ATOM 725 C C . GLY A 1 96 ? 5.405 -10.591 -1.868 1.00 94.50 96 GLY A C 1
ATOM 726 O O . GLY A 1 96 ? 4.440 -11.345 -1.961 1.00 94.50 96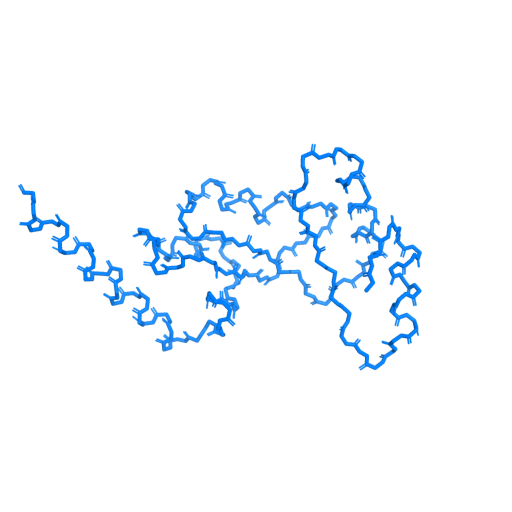 GLY A O 1
ATOM 727 N N . ILE A 1 97 ? 5.281 -9.329 -1.446 1.00 96.19 97 ILE A N 1
ATOM 728 C CA . ILE A 1 97 ? 4.012 -8.668 -1.117 1.00 96.19 97 ILE A CA 1
ATOM 729 C C . ILE A 1 97 ? 3.493 -7.962 -2.379 1.00 96.19 97 ILE A C 1
ATOM 731 O O . ILE A 1 97 ? 4.266 -7.265 -3.046 1.00 96.19 97 ILE A O 1
ATOM 735 N N . PRO A 1 98 ? 2.203 -8.099 -2.734 1.00 96.88 98 PRO A N 1
ATOM 736 C CA . PRO A 1 98 ? 1.660 -7.448 -3.919 1.00 96.88 98 PRO A CA 1
ATOM 737 C C . PRO A 1 98 ? 1.724 -5.920 -3.803 1.00 96.88 98 PRO A C 1
ATOM 739 O O . PRO A 1 98 ? 1.455 -5.343 -2.750 1.00 96.88 98 PRO A O 1
ATOM 742 N N . VAL A 1 99 ? 2.028 -5.246 -4.912 1.00 97.75 99 VAL A N 1
ATOM 743 C CA . VAL A 1 99 ? 1.912 -3.785 -5.022 1.00 97.75 99 VAL A CA 1
ATOM 744 C C . VAL A 1 99 ? 0.521 -3.462 -5.551 1.00 97.75 99 VAL A C 1
ATOM 746 O O . VAL A 1 99 ? 0.165 -3.911 -6.636 1.00 97.75 99 VAL A O 1
ATOM 749 N N . GLY A 1 100 ? -0.264 -2.702 -4.787 1.00 97.69 100 GLY A N 1
ATOM 750 C CA . GLY A 1 100 ? -1.630 -2.311 -5.153 1.00 97.69 100 GLY A CA 1
ATOM 751 C C . GLY A 1 100 ? -1.737 -0.912 -5.746 1.00 97.69 100 GLY A C 1
ATOM 752 O O . GLY A 1 100 ? -2.644 -0.642 -6.534 1.00 97.69 100 GLY A O 1
ATOM 753 N N . LEU A 1 101 ? -0.803 -0.026 -5.389 1.00 98.25 101 LEU A N 1
ATOM 754 C CA . LEU A 1 101 ? -0.761 1.357 -5.856 1.00 98.25 101 LEU A CA 1
ATOM 755 C C . LEU A 1 101 ? 0.654 1.754 -6.286 1.00 98.25 101 LEU A C 1
ATOM 757 O O . LEU A 1 101 ? 1.631 1.378 -5.643 1.00 98.25 101 LEU A O 1
ATOM 761 N N . ILE A 1 102 ? 0.729 2.555 -7.345 1.00 98.25 102 ILE A N 1
ATOM 762 C CA . ILE A 1 102 ? 1.922 3.213 -7.886 1.00 98.25 102 ILE A CA 1
ATOM 763 C C . ILE A 1 102 ? 1.571 4.693 -8.001 1.00 98.25 102 ILE A C 1
ATOM 765 O O . ILE A 1 102 ? 0.687 5.050 -8.778 1.00 98.25 102 ILE A O 1
ATOM 769 N N . ASP A 1 103 ? 2.205 5.544 -7.196 1.00 97.19 103 ASP A N 1
ATOM 770 C CA . ASP A 1 103 ? 1.978 6.997 -7.181 1.00 97.19 103 ASP A CA 1
ATOM 771 C C . ASP A 1 103 ? 0.489 7.387 -7.105 1.00 97.19 103 ASP A C 1
ATOM 773 O O . ASP A 1 103 ? 0.014 8.325 -7.742 1.00 97.19 103 ASP A O 1
ATOM 777 N N . GLY A 1 104 ? -0.271 6.626 -6.310 1.00 96.06 104 GLY A N 1
ATOM 778 C CA . GLY A 1 104 ? -1.707 6.826 -6.095 1.00 96.06 104 GLY A CA 1
ATOM 779 C C . GLY A 1 104 ? -2.622 6.217 -7.165 1.00 96.06 104 GLY A C 1
ATOM 780 O O . GLY A 1 104 ? -3.837 6.217 -6.974 1.00 96.06 104 GLY A O 1
ATOM 781 N N . ALA A 1 105 ? -2.081 5.655 -8.248 1.00 97.81 105 ALA A N 1
ATOM 782 C CA . ALA A 1 105 ? -2.845 4.934 -9.264 1.00 97.81 105 ALA A CA 1
ATOM 783 C C . ALA A 1 105 ? -2.834 3.412 -9.013 1.00 97.81 105 ALA A C 1
ATOM 785 O O . ALA A 1 105 ? -1.831 2.889 -8.524 1.00 97.81 105 ALA A O 1
ATOM 786 N N . PRO A 1 106 ? -3.900 2.667 -9.369 1.00 98.12 106 PRO A N 1
ATOM 787 C CA . PRO A 1 106 ? -3.906 1.207 -9.290 1.00 98.12 106 PRO A CA 1
ATOM 788 C C . PRO A 1 106 ? -2.732 0.586 -10.048 1.00 98.12 106 PRO A C 1
ATOM 790 O O . PRO A 1 106 ? -2.502 0.900 -11.220 1.00 98.12 106 PRO A O 1
ATOM 793 N N . ALA A 1 107 ? -2.021 -0.330 -9.393 1.00 97.75 107 ALA A N 1
ATOM 794 C CA . ALA A 1 107 ? -0.860 -1.029 -9.937 1.00 97.75 107 ALA A CA 1
ATOM 795 C C . ALA A 1 107 ? -1.264 -2.075 -10.994 1.00 97.75 107 ALA A C 1
ATOM 797 O O . ALA A 1 107 ? -1.198 -3.285 -10.790 1.00 97.75 107 ALA A O 1
ATOM 798 N N . SER A 1 108 ? -1.728 -1.594 -12.144 1.00 97.56 108 SER A N 1
ATOM 799 C CA . SER A 1 108 ? -2.096 -2.427 -13.286 1.00 97.56 108 SER A CA 1
ATOM 800 C C . SER A 1 108 ? -0.868 -2.884 -14.074 1.00 97.56 108 SER A C 1
ATOM 802 O O . SER A 1 108 ? 0.176 -2.231 -14.062 1.00 97.56 108 SER A O 1
ATOM 804 N N . THR A 1 109 ? -1.007 -3.970 -14.837 1.00 96.94 109 THR A N 1
ATOM 805 C CA . THR A 1 109 ? 0.035 -4.427 -15.771 1.00 96.94 109 THR A CA 1
ATOM 806 C C . THR A 1 109 ? 0.444 -3.326 -16.750 1.00 96.94 109 THR A C 1
ATOM 808 O O . THR A 1 109 ? 1.630 -3.135 -16.979 1.00 96.94 109 THR A O 1
ATOM 811 N N . ALA A 1 110 ? -0.521 -2.563 -17.275 1.00 98.06 110 ALA A N 1
ATOM 812 C CA . ALA A 1 110 ? -0.244 -1.460 -18.192 1.00 98.06 110 ALA A CA 1
ATOM 813 C C . ALA A 1 110 ? 0.608 -0.365 -17.533 1.00 98.06 110 ALA A C 1
ATOM 815 O O . ALA A 1 110 ? 1.553 0.129 -18.143 1.00 98.06 110 ALA A O 1
ATOM 816 N N . LEU A 1 111 ? 0.315 -0.019 -16.275 1.00 97.94 111 LEU A N 1
ATOM 817 C CA . LEU A 1 111 ? 1.102 0.964 -15.533 1.00 97.94 111 LEU A CA 1
ATOM 818 C C . LEU A 1 111 ? 2.521 0.454 -15.252 1.00 97.94 111 LEU A C 1
ATOM 820 O O . LEU A 1 111 ? 3.482 1.192 -15.447 1.00 97.94 111 LEU A O 1
ATOM 824 N N . TRP A 1 112 ? 2.667 -0.817 -14.874 1.00 97.56 112 TRP A N 1
ATOM 825 C CA . TRP A 1 112 ? 3.979 -1.444 -14.701 1.00 97.56 112 TRP A CA 1
ATOM 826 C C . TRP A 1 112 ? 4.814 -1.453 -15.984 1.00 97.56 112 TRP A C 1
ATOM 828 O O . TRP A 1 112 ? 6.017 -1.213 -15.917 1.00 97.56 112 TRP A O 1
ATOM 838 N N . SER A 1 113 ? 4.196 -1.686 -17.146 1.00 97.88 113 SER A N 1
ATOM 839 C CA . SER A 1 113 ? 4.890 -1.599 -18.436 1.00 97.88 113 SER A CA 1
ATOM 840 C C . SER A 1 113 ? 5.436 -0.194 -18.692 1.00 97.88 113 SER A C 1
ATOM 842 O O . SER A 1 113 ? 6.608 -0.060 -19.023 1.00 97.88 113 SER A O 1
ATOM 844 N N . LEU A 1 114 ? 4.636 0.851 -18.449 1.00 98.19 114 LEU A N 1
ATOM 845 C CA . LEU A 1 114 ? 5.087 2.240 -18.605 1.00 98.19 114 LEU A CA 1
ATOM 846 C C . LEU A 1 114 ? 6.248 2.584 -17.662 1.00 98.19 114 LEU A C 1
ATOM 848 O O . LEU A 1 114 ? 7.206 3.232 -18.076 1.00 98.19 114 LEU A O 1
ATOM 852 N N . VAL A 1 115 ? 6.180 2.126 -16.409 1.00 97.50 115 VAL A N 1
ATOM 853 C CA . VAL A 1 115 ? 7.258 2.309 -15.423 1.00 97.50 115 VAL A CA 1
ATOM 854 C C . VAL A 1 115 ? 8.547 1.613 -15.872 1.00 97.50 115 VAL A C 1
ATOM 856 O O . VAL A 1 115 ? 9.632 2.177 -15.738 1.00 97.50 115 VAL A O 1
ATOM 859 N N . ALA A 1 116 ? 8.447 0.392 -16.403 1.00 95.81 116 ALA A N 1
ATOM 860 C CA . ALA A 1 116 ? 9.603 -0.358 -16.885 1.00 95.81 116 ALA A CA 1
ATOM 861 C C . ALA A 1 116 ? 10.248 0.301 -18.115 1.00 95.81 116 ALA A C 1
ATOM 863 O O . ALA A 1 116 ? 11.474 0.425 -18.163 1.00 95.81 116 ALA A O 1
ATOM 864 N N . ASP A 1 117 ? 9.434 0.760 -19.069 1.00 96.69 117 ASP A N 1
ATOM 865 C CA . ASP A 1 117 ? 9.900 1.462 -20.268 1.00 96.69 117 ASP A CA 1
ATOM 866 C C . ASP A 1 117 ? 10.625 2.764 -19.903 1.00 96.69 117 ASP A C 1
ATOM 868 O O . ASP A 1 117 ? 11.735 3.014 -20.377 1.00 96.69 117 ASP A O 1
ATOM 872 N N . ASP A 1 118 ? 10.043 3.568 -19.008 1.00 96.69 118 ASP A N 1
ATOM 873 C CA . ASP A 1 118 ? 10.660 4.799 -18.509 1.00 96.69 118 ASP A CA 1
ATOM 874 C C . ASP A 1 118 ? 12.005 4.527 -17.812 1.00 96.69 118 ASP A C 1
ATOM 876 O O . ASP A 1 118 ? 13.024 5.142 -18.145 1.00 96.69 118 ASP A O 1
ATOM 880 N N . ALA A 1 119 ? 12.041 3.558 -16.891 1.00 94.06 119 ALA A N 1
ATOM 881 C CA . ALA A 1 119 ? 13.265 3.193 -16.181 1.00 94.06 119 ALA A CA 1
ATOM 882 C C . ALA A 1 119 ? 14.366 2.721 -17.147 1.00 94.06 119 ALA A C 1
ATOM 884 O O . ALA A 1 119 ? 15.538 3.080 -16.989 1.00 94.06 119 ALA A O 1
ATOM 885 N N . TYR A 1 120 ? 13.994 1.961 -18.181 1.00 93.38 120 TYR A N 1
ATOM 886 C CA . TYR A 1 120 ? 14.916 1.522 -19.224 1.00 93.38 120 TYR A CA 1
ATOM 887 C C . TYR A 1 120 ? 15.472 2.699 -20.038 1.00 93.38 120 TYR A C 1
ATOM 889 O O . TYR A 1 120 ? 16.687 2.794 -20.234 1.00 93.38 120 TYR A O 1
ATOM 897 N N . ILE A 1 121 ? 14.613 3.628 -20.472 1.00 94.50 121 ILE A N 1
ATOM 898 C CA . ILE A 1 121 ? 15.023 4.823 -21.225 1.00 94.50 121 ILE A CA 1
ATOM 899 C C . ILE A 1 121 ? 16.002 5.670 -20.407 1.00 94.50 121 ILE A C 1
ATOM 901 O O . ILE A 1 121 ? 17.037 6.093 -20.938 1.00 94.50 121 ILE A O 1
ATOM 905 N N . ARG A 1 122 ? 15.724 5.882 -19.114 1.00 92.75 122 ARG A N 1
ATOM 906 C CA . ARG A 1 122 ? 16.619 6.616 -18.206 1.00 92.75 122 ARG A CA 1
ATOM 907 C C . ARG A 1 122 ? 17.978 5.934 -18.081 1.00 92.75 122 ARG A C 1
ATOM 909 O O . ARG A 1 122 ? 18.998 6.588 -18.284 1.00 92.75 122 ARG A O 1
ATOM 916 N N . MET A 1 123 ? 18.000 4.619 -17.852 1.00 90.00 123 MET A N 1
ATOM 917 C CA . MET A 1 123 ? 19.237 3.838 -17.745 1.00 90.00 123 MET A CA 1
ATOM 918 C C . MET A 1 123 ? 20.110 3.948 -19.006 1.00 90.00 123 MET A C 1
ATOM 920 O O . MET A 1 123 ? 21.317 4.168 -18.915 1.00 90.00 123 MET A O 1
ATOM 924 N N . VAL A 1 124 ? 19.514 3.811 -20.194 1.00 92.00 124 VAL A N 1
ATOM 925 C CA . VAL A 1 124 ? 20.259 3.880 -21.463 1.00 92.00 124 VAL A CA 1
ATOM 926 C C . VAL A 1 124 ? 20.752 5.299 -21.755 1.00 92.00 124 VAL A C 1
ATOM 928 O O . VAL A 1 124 ? 21.822 5.461 -22.340 1.00 92.00 124 VAL A O 1
ATOM 931 N N . SER A 1 125 ? 20.001 6.322 -21.349 1.00 89.06 125 SER A N 1
ATOM 932 C CA . SER A 1 125 ? 20.375 7.724 -21.565 1.00 89.06 125 SER A CA 1
ATOM 933 C C . SER A 1 125 ? 21.567 8.132 -20.699 1.00 89.06 125 SER A C 1
ATOM 935 O O . SER A 1 125 ? 22.513 8.717 -21.217 1.00 89.06 125 SER A O 1
ATOM 937 N N . THR A 1 126 ? 21.592 7.732 -19.423 1.00 82.31 126 THR A N 1
ATOM 938 C CA . THR A 1 126 ? 22.727 7.993 -18.519 1.00 82.31 126 THR A CA 1
ATOM 939 C C . THR A 1 126 ? 24.030 7.352 -19.008 1.00 82.31 126 THR A C 1
ATOM 941 O O . THR A 1 126 ? 25.096 7.940 -18.863 1.00 82.31 126 THR A O 1
ATOM 944 N N . ASN A 1 127 ? 23.957 6.181 -19.647 1.00 73.75 127 ASN A N 1
ATOM 945 C CA . ASN A 1 127 ? 25.135 5.492 -20.186 1.00 73.75 127 ASN A CA 1
ATOM 946 C C . ASN A 1 127 ? 25.721 6.142 -21.453 1.00 73.75 127 ASN A C 1
ATOM 948 O O . ASN A 1 127 ? 26.828 5.790 -21.841 1.00 73.75 127 ASN A O 1
ATOM 952 N N . LYS A 1 128 ? 24.993 7.041 -22.132 1.00 69.62 128 LYS A N 1
ATOM 953 C CA . LYS A 1 128 ? 25.496 7.760 -23.320 1.00 69.62 128 LYS A CA 1
ATOM 954 C C . LYS A 1 128 ? 26.260 9.039 -22.976 1.00 69.62 128 LYS A C 1
ATOM 956 O O . LYS A 1 128 ? 26.930 9.584 -23.847 1.00 69.62 128 LYS A O 1
ATOM 961 N N . GLU A 1 129 ? 26.118 9.530 -21.748 1.00 66.12 129 GLU A N 1
ATOM 962 C CA . GLU A 1 129 ? 26.771 10.752 -21.263 1.00 66.12 129 GLU A CA 1
ATOM 963 C C . GLU A 1 129 ? 28.083 10.473 -20.502 1.00 66.12 129 GLU A C 1
ATOM 965 O O . GLU A 1 129 ? 28.747 11.416 -20.071 1.00 66.12 129 GLU A O 1
ATOM 970 N N . GLN A 1 130 ? 28.461 9.196 -20.353 1.00 54.31 130 GLN A N 1
ATOM 971 C CA . GLN A 1 130 ? 29.721 8.725 -19.758 1.00 54.31 130 GLN A CA 1
ATOM 972 C C . GLN A 1 130 ? 30.679 8.219 -20.838 1.00 54.31 130 GLN A C 1
ATOM 974 O O . GLN A 1 130 ? 31.899 8.449 -20.677 1.00 54.31 130 GLN A O 1
#

pLDDT: mean 92.05, std 6.34, range [54.31, 98.25]